Protein AF-A0A382R0Y4-F1 (afdb_monomer_lite)

Radius of gyration: 15.94 Å; chains: 1; bounding box: 38×20×40 Å

Organism: NCBI:txid408172

Structure (mmCIF, N/CA/C/O backbone):
data_AF-A0A382R0Y4-F1
#
_entry.id   AF-A0A382R0Y4-F1
#
loop_
_atom_site.group_PDB
_atom_site.id
_atom_site.type_symbol
_atom_site.label_atom_id
_atom_site.label_alt_id
_atom_site.label_comp_id
_atom_site.label_asym_id
_atom_site.label_entity_id
_atom_site.label_seq_id
_atom_site.pdbx_PDB_ins_code
_atom_site.Cartn_x
_atom_site.Cartn_y
_atom_site.Cartn_z
_atom_site.occupancy
_atom_site.B_iso_or_equiv
_atom_site.auth_seq_id
_atom_site.auth_comp_id
_atom_site.auth_asym_id
_atom_site.auth_atom_id
_atom_site.pdbx_PDB_model_num
ATOM 1 N N . GLU A 1 1 ? -15.016 7.474 7.478 1.00 77.44 1 GLU A N 1
ATOM 2 C CA . GLU A 1 1 ? -13.901 6.512 7.630 1.00 77.44 1 GLU A CA 1
ATOM 3 C C . GLU A 1 1 ? -14.417 5.203 8.212 1.00 77.44 1 GLU A C 1
ATOM 5 O O . GLU A 1 1 ? -15.287 5.253 9.073 1.00 77.44 1 GLU A O 1
ATOM 10 N N . LEU A 1 2 ? -13.906 4.051 7.762 1.00 87.44 2 LEU A N 1
ATOM 11 C CA . LEU A 1 2 ? -14.466 2.728 8.096 1.00 87.44 2 LEU A CA 1
ATOM 12 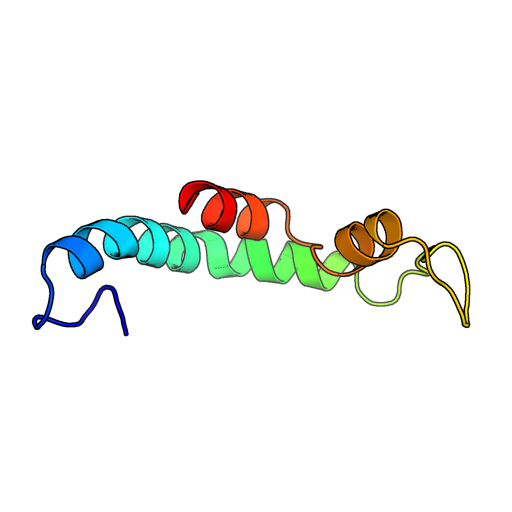C C . LEU A 1 2 ? -14.175 2.260 9.530 1.00 87.44 2 LEU A C 1
ATOM 14 O O . LEU A 1 2 ? -15.009 1.594 10.131 1.00 87.44 2 LEU A O 1
ATOM 18 N N . ALA A 1 3 ? -13.035 2.655 10.101 1.00 88.31 3 ALA A N 1
ATOM 19 C CA . ALA A 1 3 ? -12.685 2.348 11.491 1.00 88.31 3 ALA A CA 1
ATOM 20 C C . ALA A 1 3 ? -13.341 3.300 12.518 1.00 88.31 3 ALA A C 1
ATOM 22 O O . ALA A 1 3 ? -13.373 3.000 13.708 1.00 88.31 3 ALA A O 1
ATOM 23 N N . ALA A 1 4 ? -13.852 4.458 12.079 1.00 88.31 4 ALA A N 1
ATOM 24 C CA . ALA A 1 4 ? -14.412 5.491 12.961 1.00 88.31 4 ALA A CA 1
ATOM 25 C C . ALA A 1 4 ? -15.950 5.565 12.940 1.00 88.31 4 ALA A C 1
ATOM 27 O O . ALA A 1 4 ? -16.540 6.266 13.760 1.00 88.31 4 ALA A O 1
ATOM 28 N N . GLN A 1 5 ? -16.600 4.875 12.002 1.00 89.69 5 GLN A N 1
ATOM 29 C CA . GLN A 1 5 ? -18.061 4.834 11.905 1.00 89.69 5 GLN A CA 1
ATOM 30 C C . GLN A 1 5 ? -18.683 3.929 12.987 1.00 89.69 5 GLN A C 1
ATOM 32 O O . GLN A 1 5 ? -17.980 3.148 13.629 1.00 89.69 5 GLN A O 1
ATOM 37 N N . ASN A 1 6 ? -19.992 4.076 13.211 1.00 92.06 6 ASN A N 1
ATOM 38 C CA . ASN A 1 6 ? -20.772 3.305 14.192 1.00 92.06 6 ASN A CA 1
ATOM 39 C C . ASN A 1 6 ? -22.061 2.704 13.586 1.00 92.06 6 ASN A C 1
ATOM 41 O O . ASN A 1 6 ? -22.959 2.315 14.325 1.00 92.06 6 ASN A O 1
ATOM 45 N N . GLU A 1 7 ? -22.178 2.690 12.260 1.00 94.50 7 GLU A N 1
ATOM 46 C CA . GLU A 1 7 ? -23.310 2.121 11.516 1.00 94.50 7 GLU A CA 1
ATOM 47 C C . GLU A 1 7 ? -23.163 0.602 11.327 1.00 94.50 7 GLU A C 1
ATOM 49 O O . GLU A 1 7 ? -24.161 -0.112 11.315 1.00 94.50 7 GLU A O 1
ATOM 54 N N . ASP A 1 8 ? -21.926 0.105 11.230 1.00 94.19 8 ASP A N 1
ATOM 55 C CA . ASP A 1 8 ? -21.595 -1.305 11.016 1.00 94.19 8 ASP A CA 1
ATOM 56 C C . ASP A 1 8 ? -20.421 -1.723 11.917 1.00 94.19 8 ASP A C 1
ATOM 58 O O . ASP A 1 8 ? -19.264 -1.364 11.684 1.00 94.19 8 ASP A O 1
ATOM 62 N N . GLN A 1 9 ? -20.710 -2.468 12.984 1.00 92.31 9 GLN A N 1
ATOM 63 C CA . GLN A 1 9 ? -19.691 -2.855 13.960 1.00 92.31 9 GLN A CA 1
ATOM 64 C C . GLN A 1 9 ? -18.685 -3.867 13.386 1.00 92.31 9 GLN A C 1
ATOM 66 O O . GLN A 1 9 ? -17.493 -3.747 13.661 1.00 92.31 9 GLN A O 1
ATOM 71 N N . ASP A 1 10 ? -19.124 -4.789 12.528 1.00 92.19 10 ASP A N 1
ATOM 72 C CA . ASP A 1 10 ? -18.251 -5.799 11.919 1.00 92.19 10 ASP A CA 1
ATOM 73 C C . ASP A 1 10 ? -17.245 -5.141 10.966 1.00 92.19 10 ASP A C 1
ATOM 75 O O . ASP A 1 10 ? -16.048 -5.454 10.956 1.00 92.19 10 ASP A O 1
ATOM 79 N N . LEU A 1 11 ? -17.712 -4.161 10.189 1.00 92.81 11 LEU A N 1
ATOM 80 C CA . LEU A 1 11 ? -16.865 -3.361 9.314 1.00 92.81 11 LEU A CA 1
ATOM 81 C C . LEU A 1 11 ? -15.879 -2.515 10.125 1.00 92.81 11 LEU A C 1
ATOM 83 O O . LEU A 1 11 ? -14.705 -2.408 9.767 1.00 92.81 11 LEU A O 1
ATOM 87 N N . LYS A 1 12 ? -16.325 -1.944 11.245 1.00 92.81 12 LYS A N 1
ATOM 88 C CA . LYS A 1 12 ? -15.454 -1.188 12.147 1.00 92.81 12 LYS A CA 1
ATOM 89 C C . LYS A 1 12 ? -14.337 -2.061 12.705 1.00 92.81 12 LYS A C 1
ATOM 91 O O . LYS A 1 12 ? -13.167 -1.674 12.641 1.00 92.81 12 LYS A O 1
ATOM 96 N N . ASP A 1 13 ? -14.681 -3.240 13.205 1.00 92.31 13 ASP A N 1
ATOM 97 C CA . ASP A 1 13 ? -13.737 -4.160 13.835 1.00 92.31 13 ASP A CA 1
ATOM 98 C C . ASP A 1 13 ? -12.721 -4.689 12.815 1.00 92.31 13 ASP A C 1
ATOM 100 O O . ASP A 1 13 ? -11.527 -4.758 13.111 1.00 92.31 13 ASP A O 1
ATOM 104 N N . ARG A 1 14 ? -13.151 -4.940 11.570 1.00 90.94 14 ARG A N 1
ATOM 105 C CA . ARG A 1 14 ? -12.256 -5.337 10.471 1.00 90.94 14 ARG A CA 1
ATO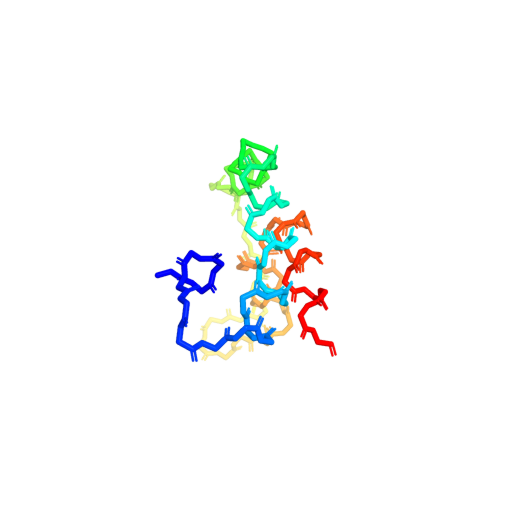M 106 C C . ARG A 1 14 ? -11.263 -4.240 10.081 1.00 90.94 14 ARG A C 1
ATOM 108 O O . ARG A 1 14 ? -10.095 -4.533 9.831 1.00 90.94 14 ARG A O 1
ATOM 115 N N . PHE A 1 15 ? -11.698 -2.980 10.022 1.00 92.81 15 PHE A N 1
ATOM 116 C CA . PHE A 1 15 ? -10.853 -1.869 9.560 1.00 92.81 15 PHE A CA 1
ATOM 117 C C . PHE A 1 15 ? -10.029 -1.199 10.668 1.00 92.81 15 PHE A C 1
ATOM 119 O O . PHE A 1 15 ? -9.047 -0.521 10.361 1.00 92.81 15 PHE A O 1
ATOM 126 N N . THR A 1 16 ? -10.363 -1.409 11.943 1.00 92.81 16 THR A N 1
ATOM 127 C CA . THR A 1 16 ? -9.611 -0.877 13.095 1.00 92.81 16 THR A CA 1
ATOM 128 C C . THR A 1 16 ? -8.125 -1.276 13.105 1.00 92.81 16 THR A C 1
ATOM 130 O O . THR A 1 16 ? -7.281 -0.374 13.146 1.00 92.81 16 THR A O 1
ATOM 133 N N . PRO A 1 17 ? -7.746 -2.569 13.017 1.00 93.38 17 PRO A N 1
ATOM 134 C CA . PRO A 1 17 ? -6.334 -2.961 13.015 1.00 93.38 17 PRO A CA 1
ATOM 135 C C . PRO A 1 17 ? -5.597 -2.474 11.762 1.00 93.38 17 PRO A C 1
ATOM 137 O O . PRO A 1 17 ? -4.396 -2.211 11.807 1.00 93.38 17 PRO A O 1
ATOM 140 N N . ILE A 1 18 ? -6.299 -2.306 10.641 1.00 93.06 18 ILE A N 1
ATOM 141 C CA . ILE A 1 18 ? -5.709 -1.801 9.396 1.00 93.06 18 ILE A CA 1
ATOM 142 C C . ILE A 1 18 ? -5.403 -0.314 9.520 1.00 93.06 18 ILE A C 1
ATOM 144 O O . ILE A 1 18 ? -4.288 0.104 9.221 1.00 93.06 18 ILE A O 1
ATOM 148 N N . ALA A 1 19 ? -6.359 0.475 10.012 1.00 93.00 19 ALA A N 1
ATOM 149 C CA . ALA A 1 19 ? -6.167 1.900 10.250 1.00 93.00 19 ALA A CA 1
ATOM 150 C C . ALA A 1 19 ? -5.008 2.153 11.226 1.00 93.00 19 ALA A C 1
ATOM 152 O O . ALA A 1 19 ? -4.187 3.039 10.988 1.00 93.00 19 ALA A O 1
ATOM 153 N N . GLN A 1 20 ? -4.889 1.339 12.281 1.00 93.50 20 GLN A N 1
ATOM 154 C CA . GLN A 1 20 ? -3.743 1.394 13.190 1.00 93.50 20 GLN A CA 1
ATOM 155 C C . GLN A 1 20 ? -2.426 1.066 12.480 1.00 93.50 20 GLN A C 1
ATOM 157 O O . GLN A 1 20 ? -1.481 1.843 12.581 1.00 93.50 20 GLN A O 1
ATOM 162 N N . ASN A 1 21 ? -2.360 -0.031 11.721 1.00 93.81 21 ASN A N 1
ATOM 163 C CA . ASN A 1 21 ? -1.143 -0.411 10.999 1.00 93.81 21 ASN A CA 1
ATOM 164 C C . ASN A 1 21 ? -0.710 0.637 9.965 1.00 93.81 21 ASN A C 1
ATOM 166 O O . ASN A 1 21 ? 0.481 0.928 9.870 1.00 93.81 21 ASN A O 1
ATOM 170 N N . LEU A 1 22 ? -1.655 1.216 9.218 1.00 93.94 22 LEU A N 1
ATOM 171 C CA . LEU A 1 22 ? -1.372 2.292 8.267 1.00 93.94 22 LEU A CA 1
ATOM 172 C C . LEU A 1 22 ? -0.818 3.522 8.983 1.00 93.94 22 LEU A C 1
ATOM 174 O O . LEU A 1 22 ? 0.198 4.056 8.560 1.00 93.94 22 LEU A O 1
ATOM 178 N N . LYS A 1 23 ? -1.436 3.921 10.099 1.00 94.31 23 LYS A N 1
ATOM 179 C CA . LYS A 1 23 ? -1.008 5.089 10.873 1.00 94.31 23 LYS A CA 1
ATOM 180 C C . LYS A 1 23 ? 0.360 4.895 11.529 1.00 94.31 23 LYS A C 1
ATOM 182 O O . LYS A 1 23 ? 1.169 5.810 11.544 1.00 94.31 23 LYS A O 1
ATOM 187 N N . THR A 1 24 ? 0.643 3.711 12.067 1.00 95.69 24 THR A N 1
ATOM 188 C CA . THR A 1 24 ? 1.937 3.422 12.707 1.00 95.69 24 THR A CA 1
ATOM 189 C C . THR A 1 24 ? 3.076 3.286 11.696 1.00 95.69 24 THR A C 1
ATOM 191 O O . THR A 1 24 ? 4.223 3.546 12.046 1.00 95.69 24 THR A O 1
ATOM 194 N N . LYS A 1 25 ? 2.786 2.872 10.458 1.00 95.75 25 LYS A N 1
ATOM 195 C CA . LYS A 1 25 ? 3.801 2.639 9.418 1.00 95.75 25 LYS A CA 1
ATOM 196 C C . LYS A 1 25 ? 3.798 3.692 8.311 1.00 95.75 25 LYS A C 1
ATOM 198 O O . LYS A 1 25 ? 4.436 3.478 7.286 1.00 95.75 25 LYS A O 1
ATOM 203 N N . GLU A 1 26 ? 3.097 4.804 8.509 1.00 95.06 26 GLU A N 1
ATOM 204 C CA . GLU A 1 26 ? 2.913 5.860 7.511 1.00 95.06 26 GLU A CA 1
ATOM 205 C C . GLU A 1 26 ? 4.254 6.346 6.944 1.00 95.06 26 GLU A C 1
ATOM 207 O O . GLU A 1 26 ? 4.475 6.266 5.736 1.00 95.06 26 GLU A O 1
ATOM 212 N N . ASP A 1 27 ? 5.187 6.734 7.815 1.00 95.94 27 ASP A N 1
ATOM 213 C CA . ASP A 1 27 ? 6.508 7.230 7.411 1.00 95.94 27 ASP A CA 1
ATOM 214 C C . ASP A 1 27 ? 7.303 6.193 6.604 1.00 95.94 27 ASP A C 1
ATOM 216 O O . ASP A 1 27 ? 7.882 6.517 5.567 1.00 95.94 27 ASP A O 1
ATOM 220 N N . VAL A 1 28 ? 7.272 4.924 7.030 1.00 95.12 28 VAL A N 1
ATOM 221 C CA . VAL A 1 28 ? 7.948 3.812 6.339 1.00 95.12 28 VAL A CA 1
ATOM 222 C C . VAL A 1 28 ? 7.345 3.593 4.952 1.00 95.12 28 VAL A C 1
ATOM 224 O O . VAL A 1 28 ? 8.071 3.414 3.976 1.00 95.12 28 VAL A O 1
ATOM 227 N N . ILE A 1 29 ? 6.015 3.642 4.835 1.00 94.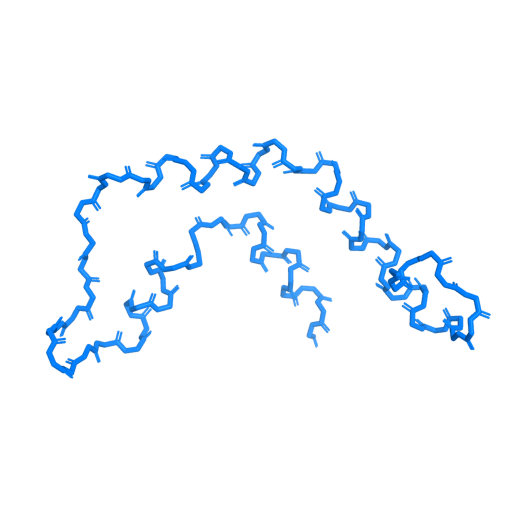50 29 ILE A N 1
ATOM 228 C CA . ILE A 1 29 ? 5.316 3.517 3.551 1.00 94.50 29 ILE A CA 1
ATOM 229 C C . ILE A 1 29 ? 5.733 4.656 2.614 1.00 94.50 29 ILE A C 1
ATOM 231 O O . ILE A 1 29 ? 6.042 4.410 1.445 1.00 94.50 29 ILE A O 1
ATOM 235 N N . PHE A 1 30 ? 5.782 5.893 3.113 1.00 93.75 30 PHE A N 1
ATOM 236 C CA . PHE A 1 30 ? 6.213 7.041 2.318 1.00 93.75 30 PHE A CA 1
ATOM 237 C C . PHE A 1 30 ? 7.677 6.939 1.887 1.00 93.75 30 PHE A C 1
ATOM 239 O O . PHE A 1 30 ? 7.989 7.238 0.731 1.00 93.75 30 PHE A O 1
ATOM 246 N N . GLU A 1 31 ? 8.565 6.485 2.768 1.00 94.00 31 GLU A N 1
ATOM 247 C CA . GLU A 1 31 ? 9.969 6.245 2.441 1.00 94.00 31 GLU A CA 1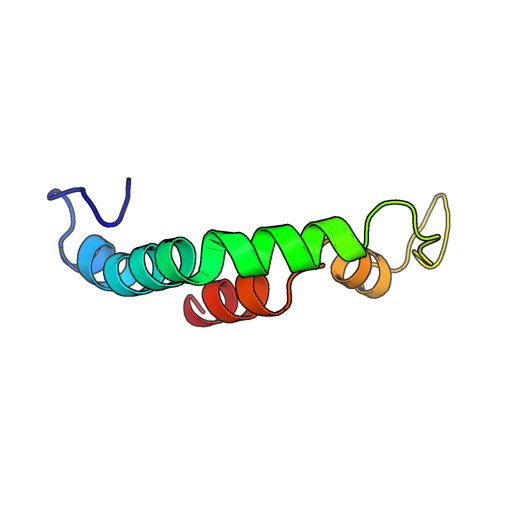
ATOM 248 C C . GLU A 1 31 ? 10.109 5.189 1.333 1.00 94.00 31 GLU A C 1
ATOM 250 O O . GLU A 1 31 ? 10.715 5.462 0.294 1.00 94.00 31 GLU A O 1
ATOM 255 N N . GLU A 1 32 ? 9.461 4.029 1.483 1.00 92.44 32 GLU A N 1
ATOM 256 C CA . GLU A 1 32 ? 9.456 2.956 0.479 1.00 92.44 32 GLU A CA 1
ATOM 257 C C . GLU A 1 32 ? 8.941 3.444 -0.890 1.00 92.44 32 GLU A C 1
ATOM 259 O O . GLU A 1 32 ? 9.498 3.111 -1.942 1.00 92.44 32 GLU A O 1
ATOM 264 N N . MET A 1 33 ? 7.887 4.267 -0.904 1.00 90.56 33 MET A N 1
ATOM 265 C CA . MET A 1 33 ? 7.345 4.839 -2.141 1.00 90.56 33 MET A CA 1
ATOM 266 C C . MET A 1 33 ? 8.294 5.855 -2.786 1.00 90.56 33 MET A C 1
ATOM 268 O O . MET A 1 33 ? 8.397 5.889 -4.020 1.00 90.56 33 MET A O 1
ATOM 272 N N . ASN A 1 34 ? 8.981 6.659 -1.971 1.00 90.19 34 ASN A N 1
ATOM 273 C CA . ASN A 1 34 ? 9.892 7.706 -2.424 1.00 90.19 34 ASN A CA 1
ATOM 274 C C . ASN A 1 34 ? 11.208 7.158 -2.970 1.00 90.19 34 ASN A C 1
ATOM 276 O O . ASN A 1 34 ? 11.670 7.650 -3.998 1.00 90.19 34 ASN A O 1
ATOM 280 N N . VAL A 1 35 ? 11.774 6.111 -2.363 1.00 87.25 35 VAL A N 1
ATOM 281 C CA . VAL A 1 35 ? 13.016 5.469 -2.839 1.00 87.25 35 VAL A CA 1
ATOM 282 C C . VAL A 1 35 ? 12.884 4.979 -4.286 1.00 87.25 35 VAL A C 1
ATOM 284 O O . VAL A 1 35 ? 13.839 5.028 -5.059 1.00 87.25 35 VAL A O 1
ATOM 287 N N . SER A 1 36 ? 11.687 4.546 -4.686 1.00 79.06 36 SER A N 1
ATOM 288 C CA . SER A 1 36 ? 11.407 4.067 -6.045 1.00 79.06 36 SER A CA 1
ATOM 289 C C . SER A 1 36 ? 11.144 5.194 -7.067 1.00 79.06 36 SER A C 1
ATOM 291 O O . SER A 1 36 ? 10.992 4.924 -8.264 1.00 79.06 36 SER A O 1
ATOM 293 N N . ASN A 1 37 ? 11.054 6.459 -6.641 1.00 82.19 37 ASN A N 1
ATOM 294 C CA . ASN A 1 37 ? 10.852 7.583 -7.558 1.00 82.19 37 ASN A CA 1
ATOM 295 C C . ASN A 1 37 ? 12.119 7.865 -8.383 1.00 82.19 37 ASN A C 1
ATOM 297 O O . ASN A 1 37 ? 13.240 7.716 -7.911 1.00 82.19 37 ASN A O 1
ATOM 301 N N . GLY A 1 38 ? 11.939 8.281 -9.639 1.00 80.69 38 GLY A N 1
ATOM 302 C CA . GLY A 1 38 ? 13.044 8.657 -10.534 1.00 80.69 38 GLY A CA 1
ATOM 303 C C . GLY A 1 38 ? 13.855 7.492 -11.115 1.00 80.69 38 GLY A C 1
ATOM 304 O O . GLY A 1 38 ? 14.694 7.715 -11.983 1.00 80.69 38 GLY A O 1
ATOM 305 N N . GLN A 1 39 ? 13.591 6.254 -10.696 1.00 84.38 39 GLN A N 1
ATOM 306 C CA . GLN A 1 39 ? 14.245 5.070 -11.247 1.00 84.38 39 GLN A CA 1
ATOM 307 C C . GLN A 1 39 ? 13.552 4.606 -12.533 1.00 84.38 39 GLN A C 1
ATOM 309 O O . GLN A 1 39 ? 12.320 4.606 -12.625 1.00 84.38 39 GLN A O 1
ATOM 314 N N . ALA A 1 40 ? 14.341 4.180 -13.522 1.00 86.88 40 ALA A N 1
ATOM 315 C CA . ALA A 1 40 ? 13.812 3.535 -14.717 1.00 86.88 40 ALA A CA 1
ATOM 316 C C . ALA A 1 40 ? 13.095 2.232 -14.331 1.00 86.88 40 ALA A C 1
ATOM 318 O O . ALA A 1 40 ? 13.611 1.443 -13.539 1.00 86.88 40 ALA A O 1
ATOM 319 N N . LYS A 1 41 ? 11.904 2.003 -14.894 1.00 87.19 41 LYS A N 1
ATOM 320 C CA . LYS A 1 41 ? 11.096 0.809 -14.621 1.00 87.19 41 LYS A CA 1
ATOM 321 C C . LYS A 1 41 ? 10.843 0.045 -15.908 1.00 87.19 41 LYS A C 1
ATOM 323 O O . LYS A 1 41 ? 10.404 0.626 -16.897 1.00 87.19 41 LYS A O 1
ATOM 328 N N . ASP A 1 42 ? 11.084 -1.259 -15.869 1.00 89.88 42 ASP A N 1
ATOM 329 C CA . ASP A 1 42 ? 10.682 -2.165 -16.938 1.00 89.88 42 ASP A CA 1
ATOM 330 C C . ASP A 1 42 ? 9.212 -2.553 -16.747 1.00 89.88 42 ASP A C 1
ATOM 332 O O . ASP A 1 42 ? 8.853 -3.219 -15.778 1.00 89.88 42 ASP A O 1
ATOM 336 N N . ILE A 1 43 ? 8.369 -2.123 -17.682 1.00 91.50 43 ILE A N 1
ATOM 337 C CA . ILE A 1 43 ? 6.936 -2.444 -17.738 1.00 91.50 43 ILE A CA 1
ATOM 338 C C . ILE A 1 43 ? 6.617 -3.486 -18.829 1.00 91.50 43 ILE A C 1
ATOM 340 O O . ILE A 1 43 ? 5.453 -3.762 -19.105 1.00 91.50 43 ILE A O 1
ATOM 344 N N . GLY A 1 44 ? 7.634 -4.079 -19.466 1.00 94.06 44 GLY A N 1
ATOM 345 C CA . GLY A 1 44 ? 7.487 -5.179 -20.426 1.00 94.06 44 GLY A CA 1
ATOM 346 C C . GLY A 1 44 ? 6.951 -4.800 -21.807 1.00 94.06 44 GLY A C 1
ATOM 347 O O . GLY A 1 44 ? 6.630 -5.687 -22.591 1.00 94.06 44 GLY A O 1
ATOM 348 N N . GLY A 1 45 ? 6.841 -3.510 -22.120 1.00 92.88 45 GLY A N 1
ATOM 349 C CA . GLY A 1 45 ? 6.353 -3.017 -23.407 1.00 92.88 45 GLY A CA 1
ATOM 350 C C . GLY A 1 45 ? 5.975 -1.540 -23.343 1.00 92.88 45 GLY A C 1
ATOM 351 O O . GLY A 1 45 ? 6.152 -0.899 -22.315 1.00 92.88 45 GLY A O 1
ATOM 352 N N . TYR A 1 46 ? 5.450 -0.994 -24.439 1.00 90.88 46 TYR A N 1
ATOM 353 C CA . TYR A 1 46 ? 4.965 0.394 -24.480 1.00 90.88 46 TYR A CA 1
ATOM 354 C C . TYR A 1 46 ? 3.452 0.454 -24.730 1.00 90.88 46 TYR A C 1
ATOM 356 O O . TYR A 1 46 ? 2.704 0.902 -23.871 1.00 90.88 46 TYR A O 1
ATOM 364 N N . TYR A 1 47 ? 2.981 -0.090 -25.859 1.00 92.69 47 TYR A N 1
ATOM 365 C CA . TYR A 1 47 ? 1.545 -0.171 -26.181 1.00 92.69 47 TYR A CA 1
ATOM 366 C C . TYR A 1 47 ? 0.836 -1.375 -25.552 1.00 92.69 47 TYR A C 1
ATOM 368 O O . TYR A 1 47 ? -0.365 -1.335 -25.302 1.00 92.69 47 TYR A O 1
ATOM 376 N N . ARG A 1 48 ? 1.578 -2.459 -25.311 1.00 93.06 48 ARG A N 1
ATOM 377 C CA . ARG A 1 48 ? 1.097 -3.671 -24.647 1.00 93.06 48 ARG A CA 1
ATOM 378 C C . ARG A 1 48 ? 2.129 -4.081 -23.612 1.00 93.06 48 ARG A C 1
ATOM 380 O O . ARG A 1 48 ? 3.128 -4.708 -23.944 1.00 93.06 48 ARG A O 1
ATOM 387 N N . THR A 1 49 ? 1.907 -3.632 -22.390 1.00 94.88 49 THR A N 1
ATOM 388 C CA . THR A 1 49 ? 2.768 -3.903 -21.244 1.00 94.88 49 THR A CA 1
ATOM 389 C C . THR A 1 49 ? 2.521 -5.300 -20.686 1.00 94.88 49 THR A C 1
ATOM 391 O O . THR A 1 49 ? 1.494 -5.927 -20.955 1.00 94.88 49 THR A O 1
ATOM 394 N N . ASP A 1 50 ? 3.475 -5.780 -19.897 1.00 96.00 50 ASP A N 1
ATOM 395 C CA . ASP A 1 50 ? 3.312 -6.976 -19.080 1.00 96.00 50 ASP A CA 1
ATOM 396 C C . ASP A 1 50 ? 2.550 -6.588 -17.796 1.00 96.00 50 ASP A C 1
ATOM 398 O O . ASP A 1 50 ? 3.060 -5.773 -17.014 1.00 96.00 50 ASP A O 1
ATOM 402 N N . PRO A 1 51 ? 1.340 -7.132 -17.557 1.00 93.62 51 PRO A N 1
ATOM 403 C CA . PRO A 1 51 ? 0.537 -6.784 -16.390 1.00 93.62 51 PRO A CA 1
ATOM 404 C C . PRO A 1 51 ? 1.264 -7.007 -15.062 1.00 93.62 51 PRO A C 1
ATOM 406 O O . PRO A 1 51 ? 1.153 -6.172 -14.168 1.00 93.62 51 PRO A O 1
ATOM 409 N N . GLU A 1 52 ? 2.054 -8.075 -14.930 1.00 93.25 52 GLU A N 1
ATOM 410 C CA . GLU A 1 52 ? 2.768 -8.365 -13.686 1.00 93.25 52 GLU A CA 1
ATOM 411 C C . GLU A 1 52 ? 3.875 -7.346 -13.430 1.00 93.25 52 GLU A C 1
ATOM 413 O O . GLU A 1 52 ? 4.052 -6.874 -12.301 1.00 93.25 52 GLU A O 1
ATOM 418 N N . LYS A 1 53 ? 4.610 -6.971 -14.483 1.00 92.06 53 LYS A N 1
ATOM 419 C CA . LYS A 1 53 ? 5.648 -5.938 -14.386 1.00 92.06 53 LYS A CA 1
ATOM 420 C C . LYS A 1 53 ? 5.046 -4.585 -14.042 1.00 92.06 53 LYS A C 1
ATOM 422 O O . LYS A 1 53 ? 5.575 -3.883 -13.180 1.00 92.06 53 LYS A O 1
ATOM 427 N N . VAL A 1 54 ? 3.904 -4.245 -14.638 1.00 91.62 54 VAL A N 1
ATOM 428 C CA . VAL A 1 54 ? 3.167 -3.025 -14.293 1.00 91.62 54 VAL A CA 1
ATOM 429 C C . VAL A 1 54 ? 2.736 -3.055 -12.831 1.00 91.62 54 VAL A C 1
ATOM 431 O O . VAL A 1 54 ? 3.038 -2.106 -12.108 1.00 91.62 54 VAL A O 1
ATOM 434 N N . THR A 1 55 ? 2.113 -4.138 -12.357 1.0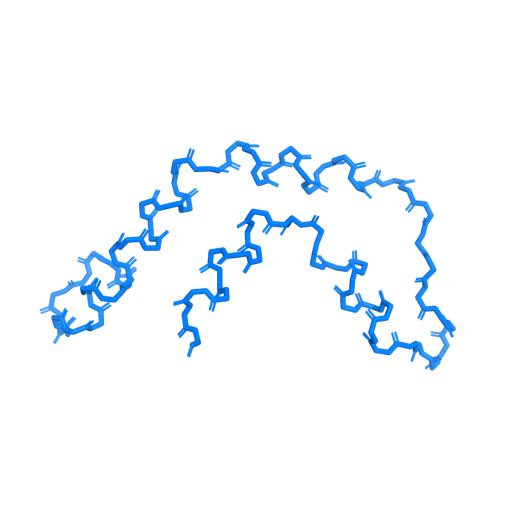0 90.81 55 THR A N 1
ATOM 435 C CA . THR A 1 55 ? 1.680 -4.264 -10.957 1.00 90.81 55 THR A CA 1
ATOM 436 C C . THR A 1 55 ? 2.848 -4.086 -9.990 1.00 90.81 55 THR A C 1
ATOM 438 O O . THR A 1 55 ? 2.737 -3.303 -9.046 1.00 90.81 55 THR A O 1
ATOM 441 N N . LYS A 1 56 ? 3.995 -4.725 -10.253 1.00 87.62 56 LYS A N 1
ATOM 442 C CA . LYS A 1 56 ? 5.216 -4.551 -9.447 1.00 87.62 56 LYS A CA 1
ATOM 443 C C . LYS A 1 56 ? 5.746 -3.115 -9.501 1.00 87.62 56 LYS A C 1
ATOM 445 O O . LYS A 1 56 ? 6.178 -2.581 -8.485 1.00 87.62 56 LYS A O 1
ATOM 450 N N . SER A 1 57 ? 5.667 -2.456 -10.659 1.00 87.44 57 SER A N 1
ATOM 451 C CA . SER A 1 5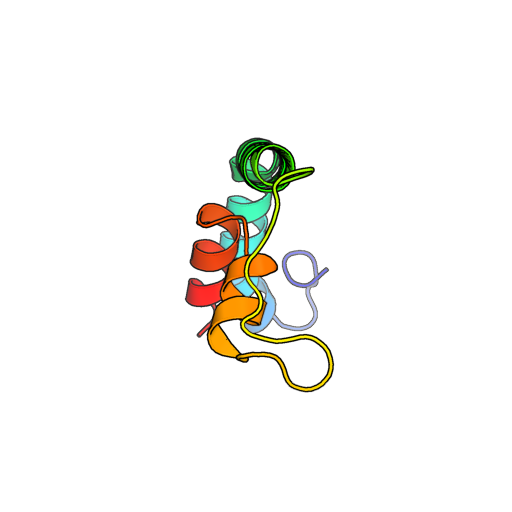7 ? 6.152 -1.081 -10.834 1.00 87.44 57 SER A CA 1
ATOM 452 C C . SER A 1 57 ? 5.347 -0.036 -10.041 1.00 87.44 57 SER A C 1
ATOM 454 O O . SER A 1 57 ? 5.908 0.991 -9.633 1.00 87.44 57 SER A O 1
ATOM 456 N N . VAL A 1 58 ? 4.047 -0.286 -9.818 1.00 86.94 58 VAL A N 1
ATOM 457 C CA . VAL A 1 58 ? 3.128 0.644 -9.138 1.00 86.94 58 VAL A CA 1
ATOM 458 C C . VAL A 1 58 ? 2.947 0.330 -7.650 1.00 86.94 58 VAL A C 1
ATOM 460 O O . VAL A 1 58 ? 2.893 1.267 -6.852 1.00 86.94 58 VAL A O 1
ATOM 463 N N . ARG A 1 59 ? 2.945 -0.951 -7.249 1.00 90.38 59 ARG A N 1
ATOM 464 C CA . ARG A 1 59 ? 2.808 -1.428 -5.856 1.00 90.38 59 ARG A CA 1
ATOM 465 C C . ARG A 1 59 ? 4.153 -1.422 -5.114 1.00 90.38 59 ARG A C 1
ATOM 467 O O . ARG A 1 59 ? 4.635 -2.454 -4.663 1.00 90.38 59 ARG A O 1
ATOM 474 N N . ARG A 1 60 ? 4.768 -0.244 -5.014 1.00 89.56 60 ARG A N 1
ATOM 475 C CA . ARG A 1 60 ? 6.168 -0.054 -4.582 1.00 89.56 60 ARG A CA 1
ATOM 476 C C . ARG A 1 60 ? 6.443 -0.307 -3.101 1.00 89.56 60 ARG A C 1
ATOM 478 O O . ARG A 1 60 ? 7.565 -0.651 -2.759 1.00 89.56 60 ARG A O 1
ATOM 485 N N . SER A 1 61 ? 5.447 -0.111 -2.242 1.00 93.88 61 SER A N 1
ATOM 486 C CA . SER A 1 61 ? 5.604 -0.299 -0.800 1.00 93.88 61 SER A CA 1
ATOM 487 C C . SER A 1 61 ? 5.203 -1.717 -0.411 1.00 93.88 61 SER A C 1
ATOM 489 O O . SER A 1 61 ? 4.029 -2.086 -0.485 1.00 93.88 61 SER A O 1
ATOM 491 N N . ALA A 1 62 ? 6.188 -2.513 0.004 1.00 93.00 62 ALA A N 1
ATOM 492 C CA . ALA A 1 62 ? 5.956 -3.856 0.523 1.00 93.00 62 ALA A CA 1
ATOM 493 C C . ALA A 1 62 ? 5.125 -3.801 1.810 1.00 93.00 62 ALA A C 1
ATOM 495 O O . ALA A 1 62 ? 4.212 -4.608 1.988 1.00 93.00 62 ALA A O 1
ATOM 496 N N . THR A 1 63 ? 5.386 -2.802 2.657 1.00 93.88 63 THR A N 1
ATOM 497 C CA . THR A 1 63 ? 4.654 -2.587 3.904 1.00 93.88 63 THR A CA 1
ATOM 498 C C . THR A 1 63 ? 3.180 -2.284 3.640 1.00 93.88 63 THR A C 1
ATOM 500 O O . THR A 1 63 ? 2.307 -2.925 4.226 1.00 93.88 63 THR A O 1
ATOM 503 N N . PHE A 1 64 ? 2.883 -1.369 2.715 1.00 94.38 64 PHE A N 1
ATOM 504 C CA . PHE A 1 64 ? 1.510 -1.042 2.335 1.00 94.38 64 PHE A CA 1
ATOM 505 C C . PHE A 1 64 ? 0.790 -2.240 1.711 1.00 94.38 64 PHE A C 1
ATOM 507 O O . PHE A 1 64 ? -0.334 -2.553 2.099 1.00 94.38 64 PHE A O 1
ATOM 514 N N . ASN A 1 65 ? 1.450 -2.950 0.789 1.00 94.31 65 ASN A N 1
ATOM 515 C CA . ASN A 1 65 ? 0.870 -4.135 0.161 1.00 94.31 65 ASN A CA 1
ATOM 516 C C . ASN A 1 65 ? 0.532 -5.214 1.190 1.00 94.31 65 ASN A C 1
ATOM 518 O O . ASN A 1 65 ? -0.575 -5.727 1.158 1.00 94.31 65 ASN A O 1
ATOM 522 N N . SER A 1 66 ? 1.430 -5.498 2.137 1.00 93.88 66 SER A N 1
ATOM 523 C CA . SER A 1 66 ? 1.190 -6.501 3.179 1.00 93.88 66 SER A CA 1
ATOM 524 C C . SER A 1 66 ? 0.010 -6.138 4.085 1.00 93.88 66 SER A C 1
ATOM 526 O O . SER A 1 66 ? -0.747 -7.025 4.475 1.00 93.88 66 SER A O 1
ATOM 528 N N . ILE A 1 67 ? -0.179 -4.851 4.400 1.00 93.56 67 ILE A N 1
ATOM 529 C CA . ILE A 1 67 ? -1.349 -4.396 5.163 1.00 93.56 67 ILE A CA 1
ATOM 530 C C . ILE A 1 67 ? -2.630 -4.626 4.355 1.00 93.56 67 ILE A C 1
ATOM 532 O O . ILE A 1 67 ? -3.614 -5.116 4.901 1.00 93.56 67 ILE A O 1
ATOM 536 N N . LEU A 1 68 ? -2.628 -4.312 3.058 1.00 91.81 68 LEU A N 1
ATOM 537 C CA . LEU A 1 68 ? -3.793 -4.541 2.203 1.00 91.81 68 LEU A CA 1
ATOM 538 C C . LEU A 1 68 ? -4.064 -6.024 1.950 1.00 91.81 68 LEU A C 1
ATOM 540 O O . LEU A 1 68 ? -5.220 -6.417 1.888 1.00 91.81 68 LEU A O 1
ATOM 544 N N . ASP A 1 69 ? -3.035 -6.856 1.838 1.00 91.44 69 ASP A N 1
ATOM 545 C CA . ASP A 1 69 ? -3.207 -8.292 1.623 1.00 91.44 69 ASP A CA 1
ATOM 546 C C . ASP A 1 69 ? -3.846 -8.969 2.851 1.00 91.44 69 ASP A C 1
ATOM 548 O O . ASP A 1 69 ? -4.505 -9.989 2.700 1.00 91.44 69 ASP A O 1
ATOM 552 N N . SER A 1 70 ? -3.760 -8.359 4.044 1.00 88.56 70 SER A N 1
ATOM 553 C CA . SER A 1 70 ? -4.492 -8.810 5.241 1.00 88.56 70 SER A CA 1
ATOM 554 C C . SER A 1 70 ? -6.013 -8.588 5.182 1.00 88.56 70 SER A C 1
ATOM 556 O O . SER A 1 70 ? -6.736 -9.065 6.056 1.00 88.56 70 SER A O 1
ATOM 558 N N . LEU A 1 71 ? -6.515 -7.865 4.168 1.00 82.94 71 LEU A N 1
ATOM 559 C CA . LEU A 1 71 ? -7.952 -7.705 3.924 1.00 82.94 71 LEU A CA 1
ATOM 560 C C . LEU A 1 71 ? -8.575 -8.889 3.185 1.00 82.94 71 LEU A C 1
ATOM 562 O O . LEU A 1 71 ? -9.802 -8.993 3.218 1.00 82.94 71 LEU A O 1
ATOM 566 N N . ASN A 1 72 ? -7.785 -9.721 2.508 1.00 67.44 72 ASN A N 1
ATOM 567 C CA . ASN A 1 72 ? -8.269 -10.855 1.713 1.00 67.44 72 ASN A CA 1
ATOM 568 C C . ASN A 1 72 ? -8.182 -12.163 2.496 1.00 67.44 72 ASN A C 1
ATOM 570 O O . ASN A 1 72 ? -9.101 -12.989 2.304 1.00 67.44 72 ASN A O 1
#

Secondary structure (DSSP, 8-state):
-TTT-SS-HHHHHHHHHHHHHHHHTHHHHHHHHHHTTT-----S-SSS--HHHHHHHH---HHHHHHHHTT-

pLDDT: mean 90.9, std 4.79, range [67.44, 96.0]

Sequence (72 aa):
ELAAQNEDQDLKDRFTPIAQNLKTKEDVIFEEMNVSNGQAKDIGGYYRTDPEKVTKSVRRSATFNSILDSLN

InterPro domains:
  IPR004436 Isocitrate dehydrogenase NADP-dependent, monomeric [PF03971] (1-69)
  IPR004436 Isocitrate dehydrogenase NADP-dependent, monomeric [PTHR36999] (1-71)

Foldseek 3Di:
DQLPDDPDVVSNVLCVVLVVLCVVCVVVQVVQVVVLPPDDFQQCDDPDGDPVSVCCSVVRGPSNVVSVVSSD